Protein AF-A0AAD6BT08-F1 (afdb_monomer_lite)

Organism: NCBI:txid1090488

InterPro domains:
  IPR001254 Serine proteases, trypsin domain [PF00089] (1-66)
  IPR009003 Peptidase S1, PA clan [SSF50494] (2-65)

Structure (mmCIF, N/CA/C/O backbone):
data_AF-A0AAD6BT08-F1
#
_entry.id   AF-A0AAD6BT08-F1
#
loop_
_atom_site.group_PDB
_atom_site.id
_atom_site.type_symbol
_atom_site.label_atom_id
_atom_site.label_alt_id
_atom_site.label_comp_id
_atom_site.label_asym_id
_atom_site.label_entity_id
_atom_site.label_seq_id
_atom_site.pdbx_PDB_ins_code
_atom_site.Cartn_x
_atom_site.Cartn_y
_atom_site.Cartn_z
_atom_site.occupancy
_atom_site.B_iso_or_equiv
_atom_site.auth_seq_id
_atom_site.auth_comp_id
_atom_site.auth_asym_id
_atom_site.auth_atom_id
_atom_site.pdbx_PDB_model_num
ATOM 1 N N . MET A 1 1 ? -9.995 5.818 -10.962 1.00 80.62 1 MET A N 1
ATOM 2 C CA . MET A 1 1 ? -9.731 6.270 -9.577 1.00 80.62 1 MET A CA 1
ATOM 3 C C . MET A 1 1 ? -11.049 6.689 -8.953 1.00 80.62 1 MET A C 1
ATOM 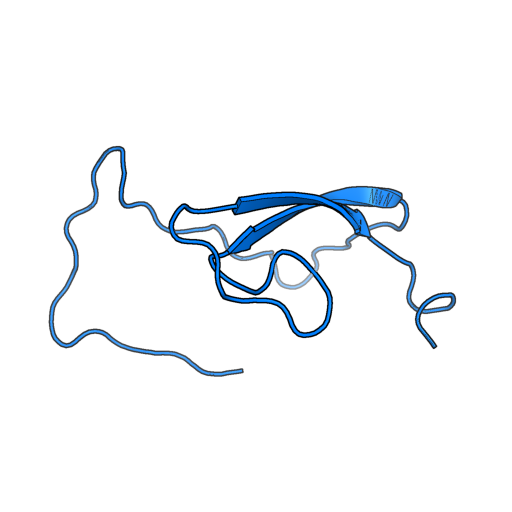5 O O . MET A 1 1 ? -11.864 7.265 -9.662 1.00 80.62 1 MET A O 1
ATOM 9 N N . ALA A 1 2 ? -11.272 6.372 -7.680 1.00 96.75 2 ALA A N 1
ATOM 10 C CA . ALA A 1 2 ? -12.510 6.692 -6.972 1.00 96.75 2 ALA A CA 1
ATOM 11 C C . ALA A 1 2 ? -12.210 7.035 -5.507 1.00 96.75 2 ALA A C 1
ATOM 13 O O . ALA A 1 2 ? -11.204 6.583 -4.963 1.00 96.75 2 ALA A O 1
ATOM 14 N N . LEU A 1 3 ? -13.091 7.819 -4.882 1.00 97.44 3 LEU A N 1
ATOM 15 C CA . LEU A 1 3 ? -13.070 8.094 -3.447 1.00 97.44 3 LEU A CA 1
ATOM 16 C C . LEU A 1 3 ? -14.286 7.440 -2.793 1.00 97.44 3 LEU A C 1
ATOM 18 O O . LEU A 1 3 ? -15.411 7.598 -3.264 1.00 97.44 3 LEU A O 1
ATOM 22 N N . LEU A 1 4 ? -14.048 6.736 -1.690 1.00 97.25 4 LEU A N 1
ATOM 23 C CA . LEU A 1 4 ? -15.080 6.140 -0.849 1.00 97.25 4 LEU A CA 1
ATOM 24 C C . LEU A 1 4 ? -15.143 6.914 0.467 1.00 97.25 4 LEU A C 1
ATOM 26 O O . LEU A 1 4 ? -14.169 6.965 1.215 1.00 97.25 4 LEU A O 1
ATOM 30 N N . LYS A 1 5 ? -16.296 7.525 0.746 1.00 97.81 5 LYS A N 1
ATOM 31 C CA . LYS A 1 5 ? -16.574 8.188 2.022 1.00 97.81 5 LYS A CA 1
ATOM 32 C C . LYS A 1 5 ? -17.356 7.227 2.912 1.00 97.81 5 LYS A C 1
ATOM 34 O O . LYS A 1 5 ? -18.465 6.835 2.563 1.00 97.81 5 LYS A O 1
ATOM 39 N N . LEU A 1 6 ? -16.784 6.870 4.058 1.00 98.06 6 LEU A N 1
ATOM 40 C CA . LEU A 1 6 ? -17.465 6.049 5.059 1.00 98.06 6 LEU A CA 1
ATOM 41 C C . LEU A 1 6 ? -18.663 6.806 5.656 1.00 98.06 6 LEU A C 1
ATOM 43 O O . LEU A 1 6 ? -18.650 8.036 5.746 1.00 98.06 6 LEU A O 1
ATOM 47 N N . SER A 1 7 ? -19.693 6.074 6.087 1.00 98.31 7 SER A N 1
ATOM 48 C CA . SER A 1 7 ? -20.895 6.647 6.716 1.00 98.31 7 SER A CA 1
ATOM 49 C C . SER A 1 7 ? -20.601 7.338 8.051 1.00 98.31 7 SER A C 1
ATOM 51 O O . SER A 1 7 ? -21.324 8.251 8.443 1.00 98.31 7 SER A O 1
ATOM 53 N N . SER A 1 8 ? -19.533 6.924 8.734 1.00 98.25 8 SER A N 1
ATOM 54 C CA . SER A 1 8 ? -19.037 7.511 9.978 1.00 98.25 8 SER A CA 1
ATOM 55 C C . SER A 1 8 ? -17.504 7.545 9.989 1.00 98.25 8 SER A C 1
ATOM 57 O O . SER A 1 8 ? -16.877 6.703 9.339 1.00 98.25 8 SER A O 1
ATOM 59 N N . PRO A 1 9 ? -16.879 8.480 10.727 1.00 97.12 9 PRO A N 1
ATOM 60 C CA . PRO A 1 9 ? -15.431 8.491 10.914 1.00 97.12 9 PRO A CA 1
ATOM 61 C C . PRO A 1 9 ? -14.930 7.213 11.600 1.00 97.12 9 PRO A C 1
ATOM 63 O O . PRO A 1 9 ? -15.644 6.613 12.404 1.00 97.12 9 PRO A O 1
ATOM 66 N N . VAL A 1 10 ? -13.687 6.829 11.310 1.00 97.19 10 VAL A N 1
ATOM 67 C CA . VAL A 1 10 ? -12.960 5.792 12.056 1.00 97.19 10 VAL A CA 1
ATOM 68 C C . VAL A 1 10 ? -12.088 6.440 13.127 1.00 97.19 10 VAL A C 1
ATOM 70 O O . VAL A 1 10 ? -11.575 7.540 12.928 1.00 97.19 10 VAL A O 1
ATOM 73 N N . ASN A 1 11 ? -11.903 5.752 14.252 1.00 98.12 11 ASN A N 1
ATOM 74 C CA . ASN A 1 11 ? -10.956 6.175 15.281 1.00 98.12 11 ASN A CA 1
ATOM 75 C C . ASN A 1 11 ? -9.559 5.672 14.920 1.00 98.12 11 ASN A C 1
ATOM 77 O O . ASN A 1 11 ? -9.386 4.485 14.639 1.00 98.12 11 ASN A O 1
ATOM 81 N N . PHE A 1 12 ? -8.570 6.562 14.948 1.00 98.12 12 PHE A N 1
ATOM 82 C CA . PHE A 1 12 ? -7.180 6.173 14.737 1.00 98.12 12 PHE A CA 1
ATOM 83 C C . PHE A 1 12 ? -6.615 5.464 15.963 1.00 98.12 12 PHE A C 1
ATOM 85 O O . PHE A 1 12 ? -6.872 5.850 17.104 1.00 98.12 12 PHE A O 1
ATOM 92 N N . THR A 1 13 ? -5.854 4.410 15.698 1.00 98.31 13 THR A N 1
ATOM 93 C CA . THR A 1 13 ? -5.215 3.537 16.690 1.00 98.31 13 THR A CA 1
ATOM 94 C C . THR A 1 13 ? -3.865 3.086 16.147 1.00 98.31 13 THR A C 1
ATOM 96 O O . THR A 1 13 ? -3.545 3.361 14.992 1.00 98.31 13 THR A O 1
ATOM 99 N N . ASP A 1 14 ? -3.104 2.316 16.915 1.00 98.12 14 ASP A N 1
ATOM 100 C CA . ASP A 1 14 ? -1.842 1.736 16.435 1.00 98.12 14 ASP A CA 1
ATOM 101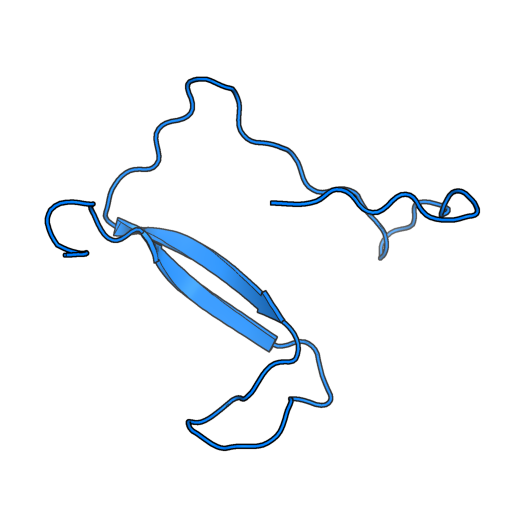 C C . ASP A 1 14 ? -2.019 0.825 15.200 1.00 98.12 14 ASP A C 1
ATOM 103 O O . ASP A 1 14 ? -1.062 0.579 14.473 1.00 98.12 14 ASP A O 1
ATOM 107 N N . TYR A 1 15 ? -3.248 0.369 14.921 1.00 97.25 15 TYR A N 1
ATOM 108 C CA . TYR A 1 15 ? -3.581 -0.507 13.790 1.00 97.25 15 TYR A CA 1
ATOM 109 C C . TYR A 1 15 ? -4.388 0.181 12.675 1.00 97.25 15 TYR A C 1
ATOM 111 O O . TYR A 1 15 ? -4.583 -0.407 11.613 1.00 97.25 15 TYR A O 1
ATOM 119 N N . ILE A 1 16 ? -4.888 1.404 12.898 1.00 97.81 16 ILE A N 1
ATOM 120 C CA . ILE A 1 16 ? -5.703 2.158 11.931 1.00 97.81 16 ILE A CA 1
ATOM 121 C C . ILE A 1 16 ? -5.099 3.549 11.773 1.00 97.81 16 ILE A C 1
ATOM 123 O O . ILE A 1 16 ? -5.300 4.419 12.621 1.00 97.81 16 ILE A O 1
ATOM 127 N N . GLN A 1 17 ? -4.381 3.760 10.672 1.00 97.38 17 GLN A N 1
ATOM 128 C CA . GLN A 1 17 ? -3.706 5.018 10.353 1.00 97.38 17 GLN A CA 1
ATOM 129 C C . GLN A 1 17 ? -3.890 5.375 8.869 1.00 97.38 17 GLN A C 1
ATOM 131 O O . GLN A 1 17 ? -4.007 4.476 8.030 1.00 97.38 17 GLN A O 1
ATOM 136 N N . PRO A 1 18 ? -3.928 6.672 8.512 1.00 97.38 18 PRO A N 1
ATOM 137 C CA . PRO A 1 18 ? -3.966 7.097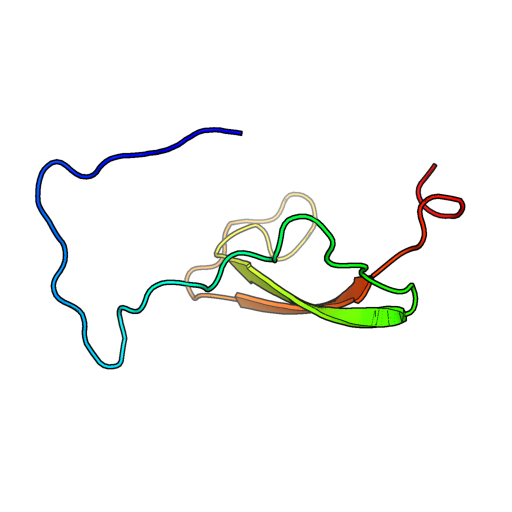 7.120 1.00 97.38 18 PRO A CA 1
ATOM 138 C C . PRO A 1 18 ? -2.603 6.901 6.443 1.00 97.38 18 PRO A C 1
ATOM 140 O O . PRO A 1 18 ? -1.553 7.012 7.072 1.00 97.38 18 PRO A O 1
ATOM 143 N N . VAL A 1 19 ? -2.620 6.683 5.127 1.00 96.44 19 VAL A N 1
ATOM 144 C CA . VAL A 1 19 ? -1.413 6.736 4.293 1.00 96.44 19 VAL A CA 1
ATOM 145 C C . VAL A 1 19 ? -1.184 8.158 3.776 1.00 96.44 19 VAL A C 1
ATOM 147 O O . VAL A 1 19 ? -2.134 8.888 3.483 1.00 96.44 19 VAL A O 1
ATOM 150 N N . CYS A 1 20 ? 0.080 8.556 3.644 1.00 95.50 20 CYS A N 1
ATOM 151 C CA . CYS A 1 20 ? 0.446 9.833 3.041 1.00 95.50 20 CYS A CA 1
ATOM 152 C C . CYS A 1 20 ? 0.219 9.810 1.524 1.00 95.50 20 CYS A C 1
ATOM 154 O O . CYS A 1 20 ? 0.554 8.839 0.847 1.00 95.50 20 CYS A O 1
ATOM 156 N N . LEU A 1 21 ? -0.286 10.915 0.977 1.00 96.38 21 LEU A N 1
ATOM 157 C CA . LEU A 1 21 ? -0.310 11.132 -0.467 1.00 96.38 21 LEU A CA 1
ATOM 158 C C . LEU A 1 21 ? 1.036 11.684 -0.939 1.00 96.38 21 LEU A C 1
ATOM 160 O O . LEU A 1 21 ? 1.668 12.490 -0.254 1.00 96.38 21 LEU A O 1
ATOM 164 N N . ALA A 1 22 ? 1.453 11.276 -2.136 1.00 95.69 22 ALA A N 1
ATOM 165 C CA . ALA A 1 22 ? 2.592 11.883 -2.807 1.00 95.69 22 ALA A CA 1
ATOM 166 C C . ALA A 1 22 ? 2.307 13.362 -3.119 1.00 95.69 22 ALA A C 1
ATOM 168 O O . ALA A 1 22 ? 1.167 13.749 -3.386 1.00 95.69 22 ALA A O 1
ATOM 169 N N . SER A 1 23 ? 3.346 14.197 -3.108 1.00 96.88 23 SER A N 1
ATOM 170 C CA . SER A 1 23 ? 3.216 15.588 -3.551 1.00 96.88 23 SER A CA 1
ATOM 171 C C . SER A 1 23 ? 2.999 15.646 -5.068 1.00 96.88 23 SER A C 1
ATOM 173 O O . SER A 1 23 ? 3.451 14.762 -5.794 1.00 96.88 23 SER A O 1
ATOM 175 N N . ALA A 1 24 ? 2.357 16.710 -5.563 1.00 95.38 24 ALA A N 1
ATOM 176 C CA . ALA A 1 24 ? 1.999 16.849 -6.982 1.00 95.38 24 ALA A CA 1
ATOM 177 C C . ALA A 1 24 ? 3.183 16.692 -7.961 1.00 95.38 24 ALA A C 1
ATOM 179 O O . ALA A 1 24 ? 2.981 16.262 -9.089 1.00 95.38 24 ALA A O 1
ATOM 180 N N . ASN A 1 25 ? 4.409 16.996 -7.515 1.00 94.75 25 ASN A N 1
ATOM 181 C CA . ASN A 1 25 ? 5.635 16.920 -8.318 1.00 94.75 25 ASN A CA 1
ATOM 182 C C . ASN A 1 25 ? 6.595 15.815 -7.833 1.00 94.75 25 ASN A C 1
ATOM 184 O O . ASN A 1 25 ? 7.804 15.896 -8.053 1.00 94.75 25 ASN A O 1
ATOM 188 N N . SER A 1 26 ? 6.085 14.804 -7.124 1.00 94.25 26 SER A N 1
ATOM 189 C CA . SER A 1 26 ? 6.892 13.646 -6.726 1.00 94.25 26 SER A CA 1
ATOM 190 C C . SER A 1 26 ? 7.354 12.863 -7.954 1.00 94.25 26 SER A C 1
ATOM 192 O O . SER A 1 26 ? 6.575 12.601 -8.866 1.00 94.25 26 SER A O 1
ATOM 194 N N . THR A 1 27 ? 8.626 12.470 -7.961 1.00 94.25 27 THR A N 1
ATOM 195 C CA . THR A 1 27 ? 9.212 11.613 -9.000 1.00 94.25 27 THR A CA 1
ATOM 196 C C . THR A 1 27 ? 9.592 10.272 -8.385 1.00 94.25 27 THR A C 1
ATOM 198 O O . THR A 1 27 ? 10.267 10.237 -7.356 1.00 94.25 27 THR A O 1
ATOM 201 N N . PHE A 1 28 ? 9.177 9.176 -9.021 1.00 93.81 28 PHE A N 1
ATOM 202 C CA . PHE A 1 28 ? 9.518 7.813 -8.614 1.00 93.81 28 PHE A CA 1
ATOM 203 C C . PHE A 1 28 ? 10.513 7.228 -9.615 1.00 93.81 28 PHE A C 1
ATOM 205 O O . PHE A 1 28 ? 10.185 7.032 -10.782 1.00 93.81 28 PHE A O 1
ATOM 212 N N . TYR A 1 29 ? 11.745 6.991 -9.169 1.00 95.81 29 TYR A N 1
ATOM 213 C CA . TYR A 1 29 ? 12.816 6.498 -10.033 1.00 95.81 29 TYR A CA 1
ATOM 214 C C . TYR A 1 29 ? 12.729 4.980 -10.233 1.00 95.81 29 TYR A C 1
ATOM 216 O O . TYR A 1 29 ? 12.400 4.239 -9.305 1.00 95.81 29 TYR A O 1
ATOM 224 N N . THR A 1 30 ? 13.076 4.513 -11.433 1.00 97.25 30 THR A N 1
ATOM 225 C CA . THR A 1 30 ? 13.214 3.083 -11.739 1.00 97.25 30 THR A CA 1
ATOM 226 C C . THR A 1 30 ? 14.170 2.403 -10.758 1.00 97.25 30 THR A C 1
ATOM 228 O O . THR A 1 30 ? 15.197 2.966 -10.379 1.00 97.25 30 THR A O 1
ATOM 231 N N . GLY A 1 31 ? 13.829 1.188 -10.334 1.00 97.00 31 GLY A N 1
ATOM 232 C CA . GLY A 1 31 ? 14.618 0.393 -9.392 1.00 97.00 31 GLY A CA 1
ATOM 233 C C . GLY A 1 31 ? 14.367 0.712 -7.915 1.00 97.00 31 GLY A C 1
ATOM 234 O O . GLY A 1 31 ? 14.776 -0.069 -7.054 1.00 97.00 31 GLY A O 1
ATOM 235 N N . VAL A 1 32 ? 13.656 1.801 -7.587 1.00 96.88 32 VAL A N 1
ATOM 236 C CA . VAL A 1 32 ? 13.261 2.084 -6.199 1.00 96.88 32 VAL A CA 1
ATOM 237 C C . VAL A 1 32 ? 12.357 0.961 -5.695 1.00 96.88 32 VAL A C 1
ATOM 239 O O . VAL A 1 32 ? 11.305 0.684 -6.265 1.00 96.88 32 VAL A O 1
ATOM 242 N N . SER A 1 33 ? 12.773 0.305 -4.612 1.00 97.62 33 SER A N 1
ATOM 243 C CA . SER A 1 33 ? 11.963 -0.720 -3.953 1.00 97.62 33 SER A CA 1
ATOM 244 C C . SER A 1 33 ? 10.729 -0.112 -3.297 1.00 97.62 33 SER A C 1
ATOM 246 O O . SER A 1 33 ? 10.848 0.811 -2.496 1.00 97.62 33 SER A O 1
ATOM 248 N N . SER A 1 34 ? 9.572 -0.692 -3.584 1.00 96.88 34 SER A N 1
ATOM 249 C CA . SER A 1 34 ? 8.270 -0.337 -3.027 1.00 96.88 34 SER A CA 1
ATOM 250 C C . SER A 1 34 ? 7.570 -1.581 -2.480 1.00 96.88 34 SER A C 1
ATOM 252 O O . SER A 1 34 ? 7.952 -2.707 -2.802 1.00 96.88 34 SER A O 1
ATOM 254 N N . TRP A 1 35 ? 6.552 -1.374 -1.650 1.00 97.69 35 TRP A N 1
ATOM 255 C CA . TRP A 1 35 ? 5.755 -2.445 -1.057 1.00 97.69 35 TRP A CA 1
ATOM 256 C C . TRP A 1 35 ? 4.333 -2.418 -1.602 1.00 97.69 35 TRP A C 1
ATOM 258 O O . TRP A 1 35 ? 3.732 -1.350 -1.727 1.00 97.69 35 TRP A O 1
ATOM 268 N N . VAL A 1 36 ? 3.798 -3.596 -1.900 1.00 97.12 36 VAL A N 1
ATOM 269 C CA . VAL A 1 36 ? 2.387 -3.806 -2.231 1.00 97.12 36 VAL A CA 1
ATOM 270 C C . VAL A 1 36 ? 1.814 -4.757 -1.191 1.00 97.12 36 VAL A C 1
ATOM 272 O O . VAL A 1 36 ? 2.432 -5.775 -0.891 1.00 97.12 36 VAL A O 1
ATOM 275 N N . VAL A 1 37 ? 0.649 -4.420 -0.639 1.00 97.38 37 VAL A N 1
ATOM 276 C CA . VAL A 1 37 ? -0.042 -5.227 0.375 1.00 97.38 37 VAL A CA 1
ATOM 277 C C . VAL A 1 37 ? -1.468 -5.539 -0.064 1.00 97.38 37 VAL A C 1
ATOM 279 O O . VAL A 1 37 ? -2.100 -4.721 -0.737 1.00 97.38 37 VAL A O 1
ATOM 282 N N . GLY A 1 38 ? -1.991 -6.706 0.307 1.00 96.94 38 GLY A N 1
ATOM 283 C CA . GLY A 1 38 ? -3.362 -7.090 -0.034 1.00 96.94 38 GLY A CA 1
ATOM 284 C C . GLY A 1 38 ? -3.734 -8.520 0.353 1.00 96.94 38 GLY A C 1
ATOM 285 O O . GLY A 1 38 ? -2.910 -9.280 0.850 1.00 96.94 38 GLY A O 1
ATOM 286 N N . PHE A 1 39 ? -4.996 -8.872 0.108 1.00 97.25 39 PHE A N 1
ATOM 287 C CA . PHE A 1 39 ? -5.576 -10.200 0.368 1.00 97.25 39 PHE A CA 1
ATOM 288 C C . PHE A 1 39 ? -5.877 -10.978 -0.929 1.00 97.25 39 PHE A C 1
ATOM 290 O O . PHE A 1 39 ? -6.697 -11.888 -0.928 1.00 97.25 39 PHE A O 1
ATOM 297 N N . GLY A 1 40 ? -5.284 -10.577 -2.058 1.00 95.38 40 GLY A N 1
ATOM 298 C CA . GLY A 1 40 ? -5.547 -11.192 -3.363 1.00 95.38 40 GLY A CA 1
ATOM 299 C C . GLY A 1 40 ? -4.949 -12.595 -3.519 1.00 95.38 40 GLY A C 1
ATOM 300 O O . GLY A 1 40 ? -4.404 -13.166 -2.573 1.00 95.38 40 GLY A O 1
ATOM 301 N N . ASP A 1 41 ? -5.031 -13.129 -4.738 1.00 96.38 41 ASP A N 1
ATOM 302 C CA . ASP A 1 41 ? -4.484 -14.443 -5.077 1.00 96.38 41 ASP A CA 1
ATOM 303 C C . ASP A 1 41 ? -2.957 -14.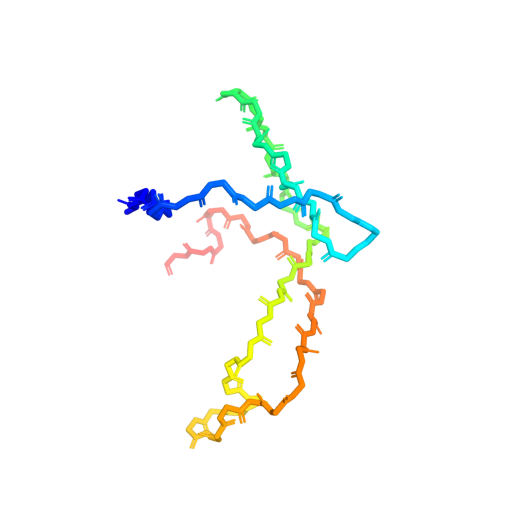498 -4.900 1.00 96.38 41 ASP A C 1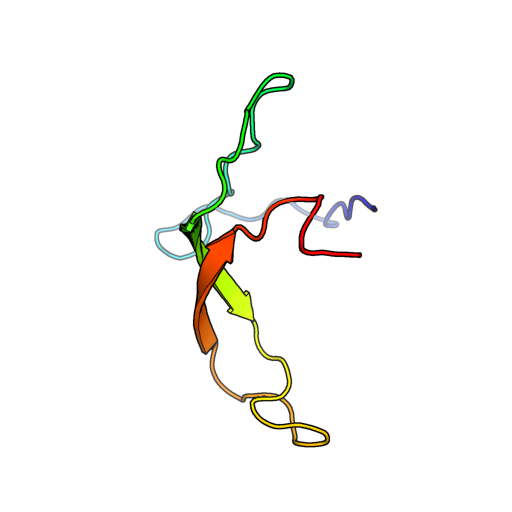
ATOM 305 O O . ASP A 1 41 ? -2.217 -13.654 -5.410 1.00 96.38 41 ASP A O 1
ATOM 309 N N . ILE A 1 42 ? -2.470 -15.550 -4.237 1.00 93.88 42 ILE A N 1
ATOM 310 C CA . ILE A 1 42 ? -1.026 -15.805 -4.039 1.00 93.88 42 ILE A CA 1
ATOM 311 C C . ILE A 1 42 ? -0.385 -16.602 -5.186 1.00 93.88 42 ILE A C 1
ATOM 313 O O . ILE A 1 42 ? 0.819 -16.848 -5.200 1.00 93.88 42 ILE A O 1
ATOM 317 N N . SER A 1 43 ? -1.200 -17.046 -6.143 1.00 93.56 43 SER A N 1
ATOM 318 C CA . SER A 1 43 ? -0.780 -17.764 -7.346 1.00 93.56 43 SER A CA 1
ATOM 319 C C . SER A 1 43 ? -1.784 -17.515 -8.470 1.00 93.56 43 SER A C 1
ATOM 321 O O . SER A 1 43 ? -2.938 -17.180 -8.214 1.00 93.56 43 SER A O 1
ATOM 323 N N . SER A 1 44 ? -1.355 -17.655 -9.725 1.00 93.81 44 SER A N 1
ATOM 324 C CA . SER A 1 44 ? -2.232 -17.420 -10.878 1.00 9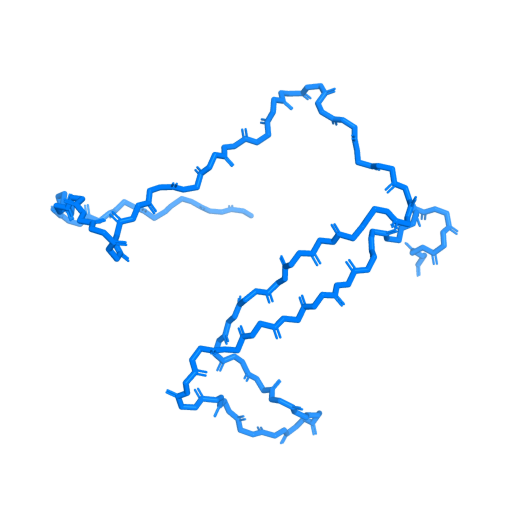3.81 44 SER A CA 1
ATOM 325 C C . SER A 1 44 ? -3.432 -18.374 -10.860 1.00 93.81 44 SER A C 1
ATOM 327 O O . SER A 1 44 ? -3.251 -19.590 -10.863 1.00 93.81 44 SER A O 1
ATOM 329 N N . GLY A 1 45 ? -4.648 -17.817 -10.826 1.00 92.75 45 GLY A N 1
ATOM 330 C CA . GLY A 1 45 ? -5.893 -18.590 -10.731 1.00 92.75 45 GLY A CA 1
ATOM 331 C C . GLY A 1 45 ? -6.108 -19.271 -9.375 1.00 92.75 45 GLY A C 1
ATOM 332 O O . GLY A 1 45 ? -6.912 -20.198 -9.283 1.00 92.75 45 GLY A O 1
ATOM 333 N N . GLY A 1 46 ? -5.357 -18.856 -8.352 1.00 92.81 46 GLY A N 1
ATOM 334 C CA . GLY A 1 46 ? -5.470 -19.360 -6.991 1.00 92.81 46 GLY A CA 1
ATOM 335 C C . GLY A 1 46 ? -6.694 -18.821 -6.252 1.00 92.81 46 GLY A C 1
ATOM 336 O O . GLY A 1 46 ? -7.636 -18.299 -6.837 1.00 92.81 46 GLY A O 1
ATOM 337 N N . SER A 1 47 ? -6.684 -18.993 -4.933 1.00 93.06 47 SER A N 1
ATOM 338 C CA . SER A 1 47 ? -7.660 -18.376 -4.033 1.00 93.06 47 SER A CA 1
ATOM 339 C C . SER A 1 47 ? -7.037 -17.188 -3.305 1.00 93.06 47 SER A C 1
ATOM 341 O O . SER A 1 47 ? -5.818 -17.147 -3.104 1.00 93.06 47 SER A O 1
ATOM 343 N N . ASN A 1 48 ? -7.896 -16.269 -2.866 1.00 95.50 48 ASN A N 1
ATOM 344 C CA . ASN A 1 48 ? -7.523 -15.145 -2.015 1.00 95.50 48 ASN A CA 1
ATOM 345 C C . ASN A 1 48 ? -6.848 -15.620 -0.722 1.00 95.50 48 ASN A C 1
ATOM 347 O O . ASN A 1 48 ? -7.184 -16.675 -0.180 1.00 95.50 48 ASN A O 1
ATOM 351 N N . ALA A 1 49 ? -5.920 -14.813 -0.217 1.00 96.56 49 ALA A N 1
ATOM 352 C CA . ALA A 1 49 ? -5.255 -15.080 1.049 1.00 96.56 49 ALA A CA 1
ATOM 353 C C . ALA A 1 49 ? -6.170 -14.785 2.251 1.00 96.56 49 ALA A C 1
ATOM 355 O O . ALA A 1 49 ? -6.830 -13.747 2.300 1.00 96.56 49 ALA A O 1
ATOM 356 N N . ASP A 1 50 ? -6.132 -15.652 3.268 1.00 96.75 50 ASP A N 1
ATOM 357 C CA . ASP A 1 50 ? -6.850 -15.443 4.538 1.00 96.75 50 ASP A CA 1
ATOM 358 C C . ASP A 1 50 ? -6.190 -14.376 5.427 1.00 96.75 50 ASP A C 1
ATOM 360 O O . ASP A 1 50 ? -6.829 -13.762 6.284 1.00 96.75 50 ASP A O 1
ATOM 364 N N . THR A 1 51 ? -4.890 -14.154 5.242 1.00 97.19 51 THR A N 1
ATOM 365 C CA . THR A 1 51 ? -4.095 -13.172 5.983 1.00 97.19 51 THR A CA 1
ATOM 366 C C . THR A 1 51 ? -3.517 -12.131 5.034 1.00 97.19 51 THR A C 1
ATOM 368 O O . THR A 1 51 ? -3.298 -12.406 3.853 1.00 97.19 51 THR A O 1
ATOM 371 N N . LEU A 1 52 ? -3.272 -10.922 5.548 1.00 97.19 52 LEU A N 1
ATOM 372 C CA . LEU A 1 52 ? -2.707 -9.833 4.755 1.00 97.19 52 LEU A CA 1
ATOM 373 C C . LEU A 1 52 ? -1.313 -10.233 4.267 1.00 97.19 52 LEU A C 1
ATOM 375 O O . LEU A 1 52 ? -0.454 -10.580 5.076 1.00 97.19 52 LEU A O 1
ATOM 379 N N . GLN A 1 53 ? -1.101 -10.162 2.957 1.00 97.88 53 GLN A N 1
ATOM 380 C CA . GLN A 1 53 ? 0.192 -10.422 2.335 1.00 97.88 53 GLN A CA 1
ATOM 381 C C . GLN A 1 53 ? 0.900 -9.110 2.010 1.00 97.88 53 GLN A C 1
ATOM 383 O O . GLN A 1 53 ? 0.252 -8.093 1.749 1.00 97.88 53 GLN A O 1
ATOM 388 N N . GLU A 1 54 ? 2.230 -9.156 1.968 1.00 97.44 54 GLU A N 1
ATOM 389 C CA . GLU A 1 54 ? 3.080 -8.070 1.491 1.00 97.44 54 GLU A CA 1
ATOM 390 C C . GLU A 1 54 ? 4.133 -8.589 0.511 1.00 97.44 54 GLU A C 1
ATOM 392 O O . GLU A 1 54 ? 4.633 -9.708 0.635 1.00 97.44 54 GLU A O 1
ATOM 397 N N . VAL A 1 55 ? 4.486 -7.766 -0.473 1.00 97.31 55 VAL A N 1
ATOM 398 C CA . VAL A 1 55 ? 5.558 -8.069 -1.419 1.00 97.31 55 VAL A CA 1
ATOM 399 C C . VAL A 1 55 ? 6.367 -6.820 -1.729 1.00 97.31 55 VAL A C 1
ATOM 401 O O . VAL A 1 55 ? 5.823 -5.732 -1.933 1.00 97.31 55 VAL A O 1
ATOM 404 N N . ARG A 1 56 ? 7.690 -6.986 -1.779 1.00 98.06 56 ARG A N 1
ATOM 405 C CA . ARG A 1 56 ? 8.629 -5.942 -2.183 1.00 98.06 56 ARG A CA 1
ATOM 406 C C . ARG A 1 56 ? 8.906 -6.049 -3.678 1.00 98.06 56 ARG A C 1
ATOM 408 O O . ARG A 1 56 ? 9.423 -7.065 -4.134 1.00 98.06 56 ARG A O 1
ATOM 415 N N . VAL A 1 57 ? 8.620 -4.985 -4.421 1.00 97.56 57 VAL A N 1
ATOM 416 C CA . VAL A 1 57 ? 8.813 -4.910 -5.879 1.00 97.56 57 VAL A CA 1
ATOM 417 C C . VAL A 1 57 ? 9.546 -3.625 -6.271 1.00 97.56 57 VAL A C 1
ATOM 419 O O . VAL A 1 57 ? 9.378 -2.600 -5.607 1.00 97.56 57 VAL A O 1
ATOM 422 N N . PRO A 1 58 ? 10.386 -3.633 -7.318 1.00 97.81 58 PRO A N 1
ATOM 423 C CA . PRO A 1 58 ? 10.986 -2.410 -7.835 1.00 97.81 58 PRO A CA 1
ATOM 424 C C . PRO A 1 58 ? 9.989 -1.629 -8.701 1.00 97.81 58 PRO A C 1
ATOM 426 O O . PRO A 1 58 ? 9.170 -2.214 -9.409 1.00 97.81 58 PRO A O 1
ATOM 429 N N . VAL A 1 59 ? 10.096 -0.301 -8.699 1.00 97.25 59 VAL A N 1
ATOM 430 C CA . VAL A 1 59 ? 9.448 0.542 -9.713 1.00 97.25 59 VAL A CA 1
ATOM 431 C C . VAL A 1 59 ? 10.069 0.237 -11.077 1.00 97.25 59 VAL A C 1
ATOM 433 O O . VAL A 1 59 ? 11.285 0.344 -11.241 1.00 97.25 59 VAL A O 1
ATOM 436 N N . VAL A 1 60 ? 9.239 -0.112 -12.057 1.00 96.69 60 VAL A N 1
ATOM 437 C CA . VAL A 1 60 ? 9.648 -0.328 -13.453 1.00 96.69 60 VAL A CA 1
ATOM 438 C C . VAL A 1 60 ? 9.493 0.983 -14.222 1.00 96.69 60 VAL A C 1
ATOM 440 O O . VAL A 1 60 ? 8.501 1.690 -14.052 1.00 96.69 60 VAL A O 1
ATOM 443 N N . GLY A 1 61 ? 10.490 1.347 -15.033 1.00 95.94 61 GLY A N 1
ATOM 444 C CA . GLY A 1 61 ? 10.444 2.586 -15.814 1.00 95.94 61 GLY A CA 1
ATOM 445 C C . GLY A 1 61 ? 9.431 2.518 -16.955 1.00 95.94 61 GLY A C 1
ATOM 446 O O . GLY A 1 61 ? 9.233 1.463 -17.549 1.00 95.94 61 GLY A O 1
ATOM 447 N N . ASN A 1 62 ? 8.835 3.655 -17.321 1.00 94.44 62 ASN A N 1
ATOM 448 C CA . ASN A 1 62 ? 7.792 3.702 -18.356 1.00 94.44 62 ASN A CA 1
ATOM 449 C C . ASN A 1 62 ? 8.243 3.141 -19.715 1.00 94.44 62 ASN A C 1
ATOM 451 O O . ASN A 1 62 ? 7.431 2.574 -20.429 1.00 94.44 62 ASN A O 1
ATOM 455 N N . ASN A 1 63 ? 9.524 3.279 -20.071 1.00 94.50 63 ASN A N 1
ATOM 456 C CA . ASN A 1 63 ? 10.049 2.744 -21.333 1.00 94.50 63 ASN A CA 1
ATOM 457 C C . ASN A 1 63 ? 10.168 1.209 -21.339 1.00 94.50 63 ASN A C 1
ATOM 459 O O . ASN A 1 63 ? 10.282 0.619 -22.406 1.00 94.50 63 ASN A O 1
ATOM 463 N N . GLU A 1 64 ? 10.197 0.579 -20.164 1.00 95.81 64 GLU A N 1
ATOM 464 C CA . GLU A 1 64 ? 10.254 -0.878 -19.993 1.00 95.81 64 GLU A CA 1
ATOM 465 C C . GLU A 1 64 ? 8.848 -1.477 -19.795 1.00 95.81 64 GLU A C 1
ATOM 467 O O . GLU A 1 64 ? 8.592 -2.606 -20.200 1.00 95.81 64 GLU A O 1
ATOM 472 N N . CYS A 1 65 ? 7.920 -0.707 -19.216 1.00 92.75 65 CYS A N 1
ATOM 473 C CA . CYS A 1 65 ? 6.519 -1.081 -19.010 1.00 92.75 65 CYS A CA 1
ATOM 474 C C . CYS A 1 65 ? 5.655 -0.664 -20.216 1.00 92.75 65 CYS A C 1
ATOM 476 O O . CYS A 1 65 ? 4.859 0.274 -20.122 1.00 92.75 65 CYS A O 1
ATOM 478 N N . THR A 1 66 ? 5.874 -1.317 -21.359 1.00 82.31 66 THR A N 1
ATOM 479 C CA . THR A 1 66 ? 5.144 -1.066 -22.618 1.00 82.31 66 THR A CA 1
ATOM 480 C C . THR A 1 66 ? 3.917 -1.944 -22.780 1.00 82.31 66 THR A C 1
ATOM 482 O O . THR A 1 66 ? 4.052 -3.159 -22.508 1.00 82.31 66 THR A O 1
#

Sequence (66 aa):
MALLKLSSPVNFTDYIQPVCLASANSTFYTGVSSWVVGFGDISSGGSNADTLQEVRVPVVGNNECT

Foldseek 3Di:
DDDDDDPDDDDDDPVDDDDDDDDPPDDADFFDKDKDKDQQAPDVVHHTHPDIDMDIDTDHDPVRVD

Secondary structure (DSSP, 8-state):
------SSPPPPBTTB-PPPPPPTT----TT-EEEEEESSBSSTT-PBPSS-EEEEEEPPPTTT--

pLDDT: mean 95.95, std 2.99, range [80.62, 98.31]

Radius of gyration: 16.08 Å; chains: 1; bounding box: 36×36×39 Å